Protein AF-A0A3D2RA93-F1 (afdb_monomer_lite)

Sequence (144 aa):
TPNLVTDIVRQNGISGNWVWWAFLLTGMLTVFVYARLWRRSEVLTDLAFYEMRYSGNAAAFLRGFRAIYLGVFFNVMIMAAVCLAAIKIGGILFNLEPWEAVFYASVVTVLYSSLGGLRGVIFTDFLQFIVAMVGSVWAAYYII

pLDDT: mean 88.58, std 5.8, range [50.72, 95.5]

Secondary structure (DSSP, 8-state):
-HHHHHHHHHHH-GGGGGGGGHHHHHHHHIIIIIHHHHHHH--SSHHHHHHHH--SHHHHHHHHHHHHIIIIIIHHHHHHHHHHHHHHHHHHHH---HHHHHHHHHHHHHHHHHHHHHHHHHHHHHHHHHHHHHHHHHHHHHH-

Foldseek 3Di:
DVVVQVVQCVPPNPVSVVVVVVCVVVVVCCVPPVVVVVVVVPDPDPLVVLVVVDDDDVSVVVSVVCCCCVVPVVVVVVVVVVLVVQQVVCCVPPVDDSVVSSVVVVVVVCVQCVVQPPNSVVVVVVVVVVVVVVVVVVCVVVVD

Radius of gyration: 19.57 Å; chains: 1; bounding box: 40×31×50 Å

Structure (mmCIF, N/CA/C/O backbone):
data_AF-A0A3D2RA93-F1
#
_entry.id   AF-A0A3D2RA93-F1
#
loop_
_atom_site.group_PDB
_atom_site.id
_atom_site.type_symbol
_atom_site.label_atom_id
_atom_site.label_alt_id
_atom_site.label_comp_id
_atom_site.label_asym_id
_atom_site.label_entity_id
_atom_site.label_seq_id
_atom_site.pdbx_PDB_ins_code
_atom_site.Cartn_x
_atom_site.Cartn_y
_atom_site.Cartn_z
_atom_site.occupancy
_atom_site.B_iso_or_equiv
_atom_site.auth_seq_id
_atom_site.auth_comp_id
_atom_site.auth_asym_id
_atom_site.auth_atom_id
_atom_site.pdbx_PDB_model_num
ATOM 1 N N . THR A 1 1 ? 7.486 -1.222 -1.352 1.00 61.72 1 THR A N 1
ATOM 2 C CA . THR A 1 1 ? 7.395 -0.642 -2.711 1.00 61.72 1 THR A CA 1
ATOM 3 C C . THR A 1 1 ? 8.667 -0.963 -3.475 1.00 61.72 1 THR A C 1
ATOM 5 O O . THR A 1 1 ? 9.709 -1.053 -2.829 1.00 61.72 1 THR A O 1
ATOM 8 N N . PRO A 1 2 ? 8.618 -1.132 -4.809 1.00 67.00 2 PRO A N 1
ATOM 9 C CA . PRO A 1 2 ? 9.804 -1.425 -5.618 1.00 67.00 2 PRO A CA 1
ATOM 10 C C . PRO A 1 2 ? 10.935 -0.429 -5.362 1.00 67.00 2 PRO A C 1
ATOM 12 O O . PRO A 1 2 ? 12.051 -0.852 -5.110 1.00 67.00 2 PRO A O 1
ATOM 15 N N . ASN A 1 3 ? 10.603 0.866 -5.264 1.00 77.69 3 ASN A N 1
ATOM 16 C CA . ASN A 1 3 ? 11.556 1.937 -4.965 1.00 77.69 3 ASN A CA 1
ATOM 17 C C . ASN A 1 3 ? 12.344 1.694 -3.662 1.00 77.69 3 ASN A C 1
ATOM 19 O O . ASN A 1 3 ? 13.553 1.872 -3.649 1.00 77.69 3 ASN A O 1
ATOM 23 N N . LEU A 1 4 ? 11.684 1.235 -2.589 1.00 81.62 4 LEU A N 1
ATOM 24 C CA . LEU A 1 4 ? 12.351 0.936 -1.317 1.00 81.62 4 LEU A CA 1
ATOM 25 C C . LEU A 1 4 ? 13.266 -0.290 -1.428 1.00 81.62 4 LEU A C 1
ATOM 27 O O . LEU A 1 4 ? 14.401 -0.249 -0.972 1.00 81.62 4 LEU A O 1
ATOM 31 N N . VAL A 1 5 ? 12.787 -1.374 -2.045 1.00 82.44 5 VAL A N 1
ATOM 32 C CA . VAL A 1 5 ? 13.575 -2.611 -2.187 1.00 82.44 5 VAL A CA 1
ATOM 33 C C . VAL A 1 5 ? 14.803 -2.362 -3.062 1.00 82.44 5 VAL A C 1
ATOM 35 O O . VAL A 1 5 ? 15.910 -2.744 -2.690 1.00 82.44 5 VAL A O 1
ATOM 38 N N . THR A 1 6 ? 14.633 -1.672 -4.192 1.00 83.75 6 THR A N 1
ATOM 39 C CA . THR A 1 6 ? 15.746 -1.327 -5.083 1.00 83.75 6 THR A CA 1
ATOM 40 C C . THR A 1 6 ? 16.747 -0.402 -4.409 1.00 83.75 6 THR A C 1
ATOM 42 O O . THR A 1 6 ? 17.943 -0.561 -4.625 1.00 83.75 6 THR A O 1
ATOM 45 N N . ASP A 1 7 ? 16.286 0.539 -3.583 1.00 85.50 7 ASP A N 1
ATOM 46 C CA . ASP A 1 7 ? 17.169 1.468 -2.877 1.00 85.50 7 ASP A CA 1
ATOM 47 C C . ASP A 1 7 ? 17.977 0.760 -1.777 1.00 85.50 7 ASP A C 1
ATOM 49 O O . ASP A 1 7 ? 19.194 0.926 -1.703 1.00 85.50 7 ASP A O 1
ATOM 53 N N . ILE A 1 8 ? 17.345 -0.138 -1.009 1.00 88.62 8 ILE A N 1
ATOM 54 C CA . ILE A 1 8 ? 18.030 -0.983 -0.017 1.00 88.62 8 ILE A CA 1
ATOM 55 C C . ILE A 1 8 ? 19.124 -1.821 -0.681 1.00 88.62 8 ILE A C 1
ATOM 57 O O . ILE A 1 8 ? 20.256 -1.835 -0.200 1.00 88.62 8 ILE A O 1
ATOM 61 N N . VAL A 1 9 ? 18.807 -2.498 -1.789 1.00 89.88 9 VAL A N 1
ATOM 62 C CA . VAL A 1 9 ? 19.782 -3.335 -2.502 1.00 89.88 9 VAL A CA 1
ATOM 63 C C . VAL A 1 9 ? 20.889 -2.487 -3.125 1.00 89.88 9 VAL A C 1
ATOM 65 O O . VAL A 1 9 ? 22.049 -2.890 -3.106 1.00 89.88 9 VAL A O 1
ATOM 68 N N . ARG A 1 10 ? 20.566 -1.297 -3.640 1.00 88.69 10 ARG A N 1
ATOM 69 C CA . ARG A 1 10 ? 21.546 -0.378 -4.232 1.00 88.69 10 ARG A CA 1
ATOM 70 C C . ARG A 1 10 ? 22.547 0.154 -3.207 1.00 88.69 10 ARG A C 1
ATOM 72 O O . ARG A 1 10 ? 23.716 0.297 -3.547 1.00 88.69 10 ARG A O 1
ATOM 79 N N . GLN A 1 11 ? 22.102 0.472 -1.993 1.00 92.38 11 GLN A N 1
ATOM 80 C CA . GLN A 1 11 ? 22.957 1.067 -0.960 1.00 92.38 11 GLN A CA 1
ATOM 81 C C . GLN A 1 11 ? 23.685 0.014 -0.116 1.00 92.38 11 GLN A C 1
ATOM 83 O O . GLN A 1 11 ? 24.866 0.170 0.175 1.00 92.38 11 GLN A O 1
ATOM 88 N N . ASN A 1 12 ? 22.988 -1.060 0.262 1.00 90.00 12 ASN A N 1
ATOM 89 C CA . ASN A 1 12 ? 23.464 -2.044 1.241 1.00 90.00 12 ASN A CA 1
ATOM 90 C C . ASN A 1 12 ? 23.728 -3.432 0.633 1.00 90.00 12 ASN A C 1
ATOM 92 O O . ASN A 1 12 ? 24.050 -4.370 1.360 1.00 90.00 12 ASN A O 1
ATOM 96 N N . GLY A 1 13 ? 23.573 -3.591 -0.683 1.00 90.31 13 GLY A N 1
ATOM 97 C CA . GLY A 1 13 ? 23.667 -4.885 -1.353 1.00 90.31 13 GLY A CA 1
ATOM 98 C C . GLY A 1 13 ? 22.490 -5.816 -1.036 1.00 90.31 13 GLY A C 1
ATOM 99 O O . GLY A 1 13 ? 21.525 -5.459 -0.358 1.00 90.31 13 GLY A O 1
ATOM 100 N N . ILE A 1 14 ? 22.573 -7.058 -1.520 1.00 87.50 14 ILE A N 1
ATOM 101 C CA . ILE A 1 14 ? 21.519 -8.075 -1.334 1.00 87.50 14 ILE A CA 1
ATOM 102 C C . ILE A 1 14 ? 21.307 -8.394 0.156 1.00 87.50 14 ILE A C 1
ATOM 104 O O . ILE A 1 14 ? 20.180 -8.666 0.575 1.00 87.50 14 ILE A O 1
ATOM 108 N N . SER A 1 15 ? 22.362 -8.302 0.973 1.00 90.19 15 SER A N 1
ATOM 109 C CA . SER A 1 15 ? 22.299 -8.506 2.425 1.00 90.19 15 SER A CA 1
ATOM 110 C C . SER A 1 15 ? 21.374 -7.509 3.130 1.00 90.19 15 SER A C 1
ATOM 112 O O . SER A 1 15 ? 20.771 -7.871 4.137 1.00 90.19 15 SER A O 1
ATOM 114 N N . GLY A 1 16 ? 21.167 -6.305 2.583 1.00 87.44 16 GLY A N 1
ATOM 115 C CA . GLY A 1 16 ? 20.226 -5.318 3.122 1.00 87.44 16 GLY A CA 1
ATOM 116 C C . GLY A 1 16 ? 18.778 -5.817 3.204 1.00 87.44 16 GLY A C 1
ATOM 117 O O . GLY A 1 16 ? 18.021 -5.381 4.071 1.00 87.44 16 GLY A O 1
ATOM 118 N N . ASN A 1 17 ? 18.388 -6.798 2.381 1.00 87.75 17 ASN A N 1
ATOM 119 C CA . ASN A 1 17 ? 17.056 -7.405 2.458 1.00 87.75 17 ASN A CA 1
ATOM 120 C C . ASN A 1 17 ? 16.822 -8.215 3.743 1.00 87.75 17 ASN A C 1
ATOM 122 O O . ASN A 1 17 ? 15.682 -8.574 4.030 1.00 87.75 17 ASN A O 1
ATOM 126 N N . TRP A 1 18 ? 17.846 -8.467 4.564 1.00 88.75 18 TRP A N 1
ATOM 127 C CA . TRP A 1 18 ? 17.646 -9.115 5.860 1.00 88.75 18 TRP A CA 1
ATOM 128 C C . TRP A 1 18 ? 16.744 -8.321 6.815 1.00 88.75 18 TRP A C 1
ATOM 130 O O . TRP A 1 18 ? 16.148 -8.912 7.713 1.00 88.75 18 TRP A O 1
ATOM 140 N N . VAL A 1 19 ? 16.562 -7.015 6.586 1.00 88.12 19 VAL A N 1
ATOM 141 C CA . VAL A 1 19 ? 15.632 -6.168 7.353 1.00 88.12 19 VAL A CA 1
ATOM 142 C C . VAL A 1 19 ? 14.195 -6.709 7.320 1.00 88.12 19 VAL A C 1
ATOM 144 O O . VAL A 1 19 ? 13.472 -6.570 8.305 1.00 88.12 19 VAL A O 1
ATOM 147 N N . TRP A 1 20 ? 13.779 -7.394 6.246 1.00 85.81 20 TRP A N 1
ATOM 148 C CA . TRP A 1 20 ? 12.425 -7.951 6.139 1.00 85.81 20 TRP A CA 1
ATOM 149 C C . TRP A 1 20 ? 12.121 -9.011 7.203 1.00 85.81 20 TRP A C 1
ATOM 151 O O . TRP A 1 20 ? 10.975 -9.123 7.642 1.00 85.81 20 TRP A O 1
ATOM 161 N N . TRP A 1 21 ? 13.138 -9.734 7.685 1.00 88.25 21 TRP A N 1
ATOM 162 C CA . TRP A 1 21 ? 12.968 -10.742 8.734 1.00 88.25 21 TRP A CA 1
ATOM 163 C C . TRP A 1 21 ? 12.504 -10.143 10.065 1.00 88.25 21 TRP A C 1
ATOM 165 O O . TRP A 1 21 ? 11.806 -10.821 10.818 1.00 88.25 21 TRP A O 1
ATOM 175 N N . ALA A 1 22 ? 12.794 -8.862 10.331 1.00 87.69 22 ALA A N 1
ATOM 176 C CA . ALA A 1 22 ? 12.301 -8.174 11.525 1.00 87.69 22 ALA A CA 1
ATOM 177 C C . ALA A 1 22 ? 10.762 -8.107 11.571 1.00 87.69 22 ALA A C 1
ATOM 179 O O . ALA A 1 22 ? 10.169 -8.112 12.649 1.00 87.69 22 ALA A O 1
ATOM 180 N N . PHE A 1 23 ? 10.104 -8.104 10.407 1.00 87.00 23 PHE A N 1
ATOM 181 C CA . PHE A 1 23 ? 8.645 -8.073 10.302 1.00 87.00 23 PHE A CA 1
ATOM 182 C C . PHE A 1 23 ? 7.994 -9.462 10.335 1.00 87.00 23 PHE A C 1
ATOM 184 O O . PHE A 1 23 ? 6.769 -9.564 10.389 1.00 87.00 23 PHE A O 1
ATOM 191 N N . LEU A 1 24 ? 8.779 -10.545 10.326 1.00 90.19 24 LEU A N 1
ATOM 192 C CA . LEU A 1 24 ? 8.230 -11.900 10.338 1.00 90.19 24 LEU A CA 1
ATOM 193 C C . LEU A 1 24 ? 7.499 -12.175 11.654 1.00 90.19 24 LEU A C 1
ATOM 195 O O . LEU A 1 24 ? 6.351 -12.616 11.644 1.00 90.19 24 LEU A O 1
ATOM 199 N N . LEU A 1 25 ? 8.134 -11.873 12.790 1.00 89.88 25 LEU A N 1
ATOM 200 C CA . LEU A 1 25 ? 7.545 -12.118 14.108 1.00 89.88 25 LEU A CA 1
ATOM 201 C C . LEU A 1 25 ? 6.274 -11.291 14.323 1.00 89.88 25 LEU A C 1
ATOM 203 O O . LEU A 1 25 ? 5.273 -11.818 14.812 1.00 89.88 25 LEU A O 1
ATOM 207 N N . THR A 1 26 ? 6.292 -10.017 13.924 1.00 91.06 26 THR A N 1
ATOM 208 C CA . THR A 1 26 ? 5.111 -9.152 14.022 1.00 91.06 26 THR A CA 1
ATOM 209 C C . THR A 1 26 ? 3.986 -9.665 13.126 1.00 91.06 26 THR A C 1
ATOM 211 O O . THR A 1 26 ? 2.863 -9.803 13.603 1.00 91.06 26 THR A O 1
ATOM 214 N N . GLY A 1 27 ? 4.287 -10.066 11.887 1.00 90.44 27 GLY A N 1
ATOM 215 C CA . GLY A 1 27 ? 3.321 -10.683 10.975 1.00 90.44 27 GLY A CA 1
ATOM 216 C C . GLY A 1 27 ? 2.710 -11.977 11.523 1.00 90.44 27 GLY A C 1
ATOM 217 O O . GLY A 1 27 ? 1.488 -12.134 11.506 1.00 90.44 27 GLY A O 1
ATOM 218 N N . MET A 1 28 ? 3.526 -12.878 12.081 1.00 93.69 28 MET A N 1
ATOM 219 C CA . MET A 1 28 ? 3.042 -14.120 12.700 1.00 93.69 28 MET A CA 1
ATOM 220 C C . MET A 1 28 ? 2.095 -13.842 13.870 1.00 93.69 28 MET A C 1
ATOM 222 O O . MET A 1 28 ? 1.014 -14.428 13.937 1.00 93.69 28 MET A O 1
ATOM 226 N N . LEU A 1 29 ? 2.459 -12.928 14.774 1.00 94.75 29 LEU A N 1
ATOM 227 C CA . LEU A 1 29 ? 1.586 -12.542 15.886 1.00 94.75 29 LEU A CA 1
ATOM 228 C C . LEU A 1 29 ? 0.270 -11.943 15.385 1.00 94.75 29 LEU A C 1
ATOM 230 O O . LEU A 1 29 ? -0.797 -12.266 15.914 1.00 94.75 29 LEU A O 1
ATOM 234 N N . THR A 1 30 ? 0.319 -11.108 14.345 1.00 93.50 30 THR A N 1
ATOM 235 C CA . THR A 1 30 ? -0.883 -10.531 13.742 1.00 93.50 30 THR A CA 1
ATOM 236 C C . THR A 1 30 ? -1.820 -11.612 13.213 1.00 93.50 30 THR A C 1
ATOM 238 O O . THR A 1 30 ? -3.010 -11.573 13.517 1.00 93.50 30 THR A O 1
ATOM 241 N N . VAL A 1 31 ? -1.306 -12.606 12.487 1.00 93.38 31 VAL A N 1
ATOM 242 C CA . VAL A 1 31 ? -2.127 -13.659 11.867 1.00 93.38 31 VAL A CA 1
ATOM 243 C C . VAL A 1 31 ? -2.659 -14.661 12.893 1.00 93.38 31 VAL A C 1
ATOM 245 O O . VAL A 1 31 ? -3.852 -14.958 12.896 1.00 93.38 31 VAL A O 1
ATOM 248 N N . PHE A 1 32 ? -1.808 -15.183 13.778 1.00 94.12 32 PHE A N 1
ATOM 249 C CA . PHE A 1 32 ? -2.196 -16.282 14.670 1.00 94.12 32 PHE A CA 1
ATOM 250 C C . PHE A 1 32 ? -2.908 -15.821 15.945 1.00 94.12 32 PHE A C 1
ATOM 252 O O . PHE A 1 32 ? -3.741 -16.556 16.477 1.00 94.12 32 PHE A O 1
ATOM 259 N N . VAL A 1 33 ? -2.616 -14.610 16.432 1.00 93.69 33 VAL A N 1
ATOM 260 C CA . VAL A 1 33 ? -3.183 -14.090 17.685 1.00 93.69 33 VAL A CA 1
ATOM 261 C C . VAL A 1 33 ? -4.170 -12.963 17.403 1.00 93.69 33 VAL A C 1
ATOM 263 O O . VAL A 1 33 ? -5.363 -13.089 17.703 1.00 93.69 33 VAL A O 1
ATOM 266 N N . TYR A 1 34 ? -3.706 -11.863 16.806 1.00 91.94 34 TYR A N 1
ATOM 267 C CA . TYR A 1 34 ? -4.517 -10.647 16.721 1.00 91.94 34 TYR A CA 1
ATOM 268 C C . TYR A 1 34 ? -5.669 -10.743 15.722 1.00 91.94 34 TYR A C 1
ATOM 2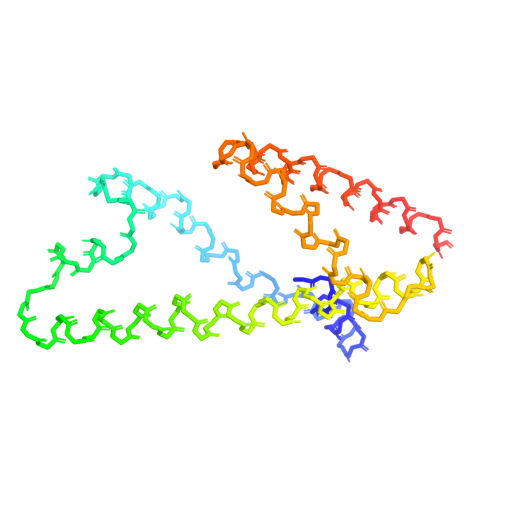70 O O . TYR A 1 34 ? -6.717 -10.164 15.988 1.00 91.94 34 TYR A O 1
ATOM 278 N N . ALA A 1 35 ? -5.559 -11.517 14.640 1.00 92.56 35 ALA A N 1
ATOM 279 C CA . ALA A 1 35 ? -6.651 -11.686 13.679 1.00 92.56 35 ALA A CA 1
ATOM 280 C C . ALA A 1 35 ? -7.903 -12.287 14.339 1.00 92.56 35 ALA A C 1
ATOM 282 O O . ALA A 1 35 ? -9.028 -11.871 14.057 1.00 92.56 35 ALA A O 1
ATOM 283 N N . ARG A 1 36 ? -7.720 -13.229 15.277 1.00 92.00 36 ARG A N 1
ATOM 284 C CA . ARG A 1 36 ? -8.830 -13.819 16.040 1.00 92.00 36 ARG A CA 1
ATOM 285 C C . ARG A 1 36 ? -9.467 -12.804 16.986 1.00 92.00 36 ARG A C 1
ATOM 287 O O . ARG A 1 36 ? -10.690 -12.771 17.096 1.00 92.00 36 ARG A O 1
ATOM 294 N N . LEU A 1 37 ? -8.648 -11.988 17.651 1.00 91.56 37 LEU A N 1
ATOM 295 C CA . LEU A 1 37 ? -9.112 -10.933 18.555 1.00 91.56 37 LEU A CA 1
ATOM 296 C C . LEU A 1 37 ? -9.863 -9.835 17.793 1.00 91.56 37 LEU A C 1
ATOM 298 O O . LEU A 1 37 ? -10.943 -9.436 18.214 1.00 91.56 37 LEU A O 1
ATOM 302 N N . TRP A 1 38 ? -9.338 -9.422 16.640 1.00 91.44 38 TRP A N 1
ATOM 303 C CA . TRP A 1 38 ? -9.963 -8.442 15.757 1.00 91.44 38 TRP A CA 1
ATOM 304 C C . TRP A 1 38 ? -11.318 -8.925 15.242 1.00 91.44 38 TRP A C 1
ATOM 306 O O . TRP A 1 38 ? -12.318 -8.214 15.321 1.00 91.44 38 TRP A O 1
ATOM 316 N N . ARG A 1 39 ? -11.395 -10.187 14.803 1.00 90.88 39 ARG A N 1
ATOM 317 C CA . ARG A 1 39 ? -12.663 -10.784 14.371 1.00 90.88 39 ARG A CA 1
ATOM 318 C C . ARG A 1 39 ? -13.700 -10.829 15.494 1.00 90.88 39 ARG A C 1
ATOM 320 O O . ARG A 1 39 ? -14.879 -10.663 15.221 1.00 90.88 39 ARG A O 1
ATOM 327 N N . ARG A 1 40 ? -13.273 -11.026 16.747 1.00 91.75 40 ARG A N 1
ATOM 328 C CA . ARG A 1 40 ? -14.168 -11.026 17.917 1.00 91.75 40 ARG A CA 1
ATOM 329 C C . ARG A 1 40 ? -14.724 -9.638 18.240 1.00 91.75 40 ARG A C 1
ATOM 331 O O . ARG A 1 40 ? -15.786 -9.557 18.841 1.00 91.75 40 ARG A O 1
ATOM 338 N N . SER A 1 41 ? -14.009 -8.569 17.891 1.00 87.62 41 SER A N 1
ATOM 339 C CA . SER A 1 41 ? -14.470 -7.204 18.163 1.00 87.62 41 SER A CA 1
ATOM 340 C C . SER A 1 41 ? -15.547 -6.695 17.205 1.00 87.62 41 SER A C 1
ATOM 342 O O . SER A 1 41 ? -16.123 -5.658 17.500 1.00 87.62 41 SER A O 1
ATOM 344 N N . GLU A 1 42 ? -15.795 -7.374 16.077 1.00 88.69 42 GLU A N 1
ATOM 345 C CA . GLU A 1 42 ? -16.794 -6.995 15.052 1.00 88.69 42 GLU A CA 1
ATOM 346 C C . GLU A 1 42 ? -16.699 -5.539 14.546 1.00 88.69 42 GLU A C 1
ATOM 348 O O . GLU A 1 42 ? -17.594 -5.035 13.870 1.00 88.69 42 GLU A O 1
ATOM 353 N N . VAL A 1 43 ? -15.580 -4.860 14.819 1.00 88.25 43 VAL A N 1
ATOM 354 C CA . VAL A 1 43 ? -15.323 -3.507 14.336 1.00 88.25 43 VAL A CA 1
ATOM 355 C C . VAL A 1 43 ? -14.854 -3.516 12.891 1.00 88.25 43 VAL A C 1
ATOM 357 O O . VAL A 1 43 ? -14.033 -4.335 12.474 1.00 88.25 43 VAL A O 1
ATOM 360 N N . LEU A 1 44 ? -15.348 -2.538 12.138 1.00 83.38 44 LEU A N 1
ATOM 361 C CA . LEU A 1 44 ? -14.946 -2.313 10.753 1.00 83.38 44 LEU A CA 1
ATOM 362 C C . LEU A 1 44 ? -13.697 -1.429 10.647 1.00 83.38 44 LEU A C 1
ATOM 364 O O . LEU A 1 44 ? -12.931 -1.568 9.699 1.00 83.38 44 LEU A O 1
ATOM 368 N N . THR A 1 45 ? -13.481 -0.532 11.613 1.00 85.81 45 THR A N 1
ATOM 369 C CA . THR A 1 45 ? -12.377 0.437 11.602 1.00 85.81 45 THR A CA 1
ATOM 370 C C . THR A 1 45 ? -11.577 0.389 12.900 1.00 85.81 45 THR A C 1
ATOM 372 O O . THR A 1 45 ? -12.091 0.052 13.969 1.00 85.81 45 THR A O 1
ATOM 375 N N . ASP A 1 46 ? -10.302 0.764 12.822 1.00 83.75 46 ASP A N 1
ATOM 376 C CA . ASP A 1 46 ? -9.438 0.947 13.993 1.00 83.75 46 ASP A CA 1
ATOM 377 C C . ASP A 1 46 ? -9.977 2.015 14.941 1.00 83.75 46 ASP A C 1
ATOM 379 O O . ASP A 1 46 ? -9.958 1.829 16.156 1.00 83.75 46 ASP A O 1
ATOM 383 N N . LEU A 1 47 ? -10.551 3.086 14.401 1.00 81.38 47 LEU A N 1
ATOM 384 C CA . LEU A 1 47 ? -11.229 4.125 15.168 1.00 81.38 47 LEU A CA 1
ATOM 385 C C . LEU A 1 47 ? -12.397 3.592 16.006 1.00 81.38 47 LEU A C 1
ATOM 387 O O . LEU A 1 47 ? -12.490 3.951 17.182 1.00 81.38 47 LEU A O 1
ATOM 391 N N . ALA A 1 48 ? -13.222 2.693 15.462 1.00 81.94 48 ALA A N 1
ATOM 392 C CA . ALA A 1 48 ? -14.311 2.070 16.215 1.00 81.94 48 ALA A CA 1
ATOM 393 C C . ALA A 1 48 ? -13.782 1.212 17.378 1.00 81.94 48 ALA A C 1
ATOM 395 O O . ALA A 1 48 ? -14.346 1.210 18.473 1.00 81.94 48 ALA A O 1
ATOM 396 N N . PHE A 1 49 ? -12.638 0.545 17.196 1.00 84.94 49 PHE A N 1
ATOM 397 C CA . PHE A 1 49 ? -11.977 -0.159 18.296 1.00 84.94 49 PHE A CA 1
ATOM 398 C C . PHE A 1 49 ? -11.523 0.802 19.406 1.00 84.94 49 PHE A C 1
ATOM 400 O O . PHE A 1 49 ? -11.698 0.513 20.592 1.00 84.94 49 PHE A O 1
ATOM 407 N N . TYR A 1 50 ? -10.986 1.973 19.045 1.00 82.06 50 TYR A N 1
ATOM 408 C CA . TYR A 1 50 ? -10.616 3.001 20.023 1.00 82.06 50 TYR A CA 1
ATOM 409 C C . TYR A 1 50 ? -11.823 3.575 20.773 1.00 82.06 50 TYR A C 1
ATOM 411 O O . TYR A 1 50 ? -11.679 3.934 21.941 1.00 82.06 50 TYR A O 1
ATOM 419 N N . GLU A 1 51 ? -12.996 3.655 20.144 1.00 79.50 51 GLU A N 1
ATOM 420 C CA . GLU A 1 51 ? -14.246 4.050 20.805 1.00 79.50 51 GLU A CA 1
ATOM 421 C C . GLU A 1 51 ? -14.696 3.053 21.861 1.00 79.50 51 GLU A C 1
ATOM 423 O O . GLU A 1 51 ? -15.032 3.460 22.971 1.00 79.50 51 GLU A O 1
ATOM 428 N N . MET A 1 52 ? -14.617 1.758 21.563 1.00 82.94 52 MET A N 1
ATOM 429 C CA . MET A 1 52 ? -14.940 0.727 22.548 1.00 82.94 52 MET A CA 1
ATOM 430 C C . MET A 1 52 ? -13.920 0.668 23.688 1.00 82.94 52 MET A C 1
ATOM 432 O O . MET A 1 52 ? -14.276 0.381 24.830 1.00 82.94 52 MET A O 1
ATOM 436 N N . ARG A 1 53 ? -12.633 0.902 23.396 1.00 84.88 53 ARG A N 1
ATOM 437 C CA . ARG A 1 53 ? -11.557 0.711 24.377 1.00 84.88 53 ARG A CA 1
ATOM 438 C C . ARG A 1 53 ? -11.338 1.904 25.305 1.00 84.88 53 ARG A C 1
ATOM 440 O O . ARG A 1 53 ? -10.923 1.684 26.449 1.00 84.88 53 ARG A O 1
ATOM 447 N N . TYR A 1 54 ? -11.557 3.128 24.819 1.00 85.06 54 TYR A N 1
ATOM 448 C CA . TYR A 1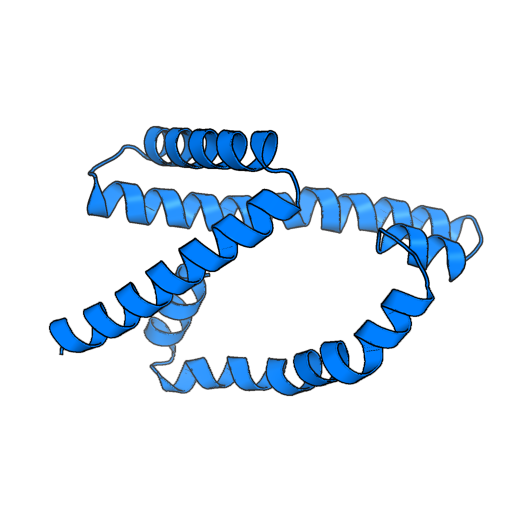 54 ? -11.243 4.367 25.530 1.00 85.06 54 TYR A CA 1
ATOM 449 C C . TYR A 1 54 ? -12.416 5.356 25.507 1.00 85.06 54 TYR A C 1
ATOM 451 O O . TYR A 1 54 ? -12.884 5.781 24.449 1.00 85.06 54 TYR A O 1
ATOM 459 N N . SER A 1 55 ? -12.837 5.786 26.697 1.00 82.06 55 SER A N 1
ATOM 460 C CA . SER A 1 55 ? -13.914 6.756 26.913 1.00 82.06 55 SER A CA 1
ATOM 461 C C . SER A 1 55 ? -13.384 8.125 27.359 1.00 82.06 55 SER A C 1
ATOM 463 O O . SER A 1 55 ? -12.344 8.219 28.010 1.00 82.06 55 SER A O 1
ATOM 465 N N . GLY A 1 56 ? -14.139 9.187 27.063 1.00 86.88 56 GLY A N 1
ATOM 466 C CA . GLY A 1 56 ? -13.888 10.549 27.552 1.00 86.88 56 GLY A CA 1
ATOM 467 C C . GLY A 1 56 ? -13.332 11.527 26.511 1.00 86.88 56 GLY A C 1
ATOM 468 O O . GLY A 1 56 ? -12.944 11.152 25.403 1.00 86.88 56 GLY A O 1
ATOM 469 N N . ASN A 1 57 ? -13.284 12.807 26.892 1.00 82.50 57 ASN A N 1
ATOM 470 C CA . ASN A 1 57 ? -12.953 13.922 25.992 1.00 82.50 57 ASN A CA 1
ATOM 471 C C . ASN A 1 57 ? -11.512 13.858 25.459 1.00 82.50 57 ASN A C 1
ATOM 473 O O . ASN A 1 57 ? -11.274 14.120 24.282 1.00 82.50 57 ASN A O 1
ATOM 477 N N . ALA A 1 58 ? -10.552 13.445 26.294 1.00 84.81 58 ALA A N 1
ATOM 478 C CA . ALA A 1 58 ? -9.159 13.275 25.876 1.00 84.81 58 ALA A CA 1
ATOM 479 C C . ALA A 1 58 ? -8.989 12.130 24.858 1.00 84.81 58 ALA A C 1
ATOM 481 O O . ALA A 1 58 ? -8.233 12.258 23.895 1.00 84.81 58 ALA A O 1
ATOM 482 N N . ALA A 1 59 ? -9.737 11.031 25.025 1.00 83.06 59 ALA A N 1
ATOM 483 C CA . ALA A 1 59 ? -9.743 9.923 24.073 1.00 83.06 59 ALA A CA 1
ATOM 484 C C . ALA A 1 59 ? -10.366 10.339 22.730 1.00 83.06 59 ALA A C 1
ATOM 486 O O . ALA A 1 59 ? -9.828 10.002 21.677 1.00 83.06 59 ALA A O 1
ATOM 487 N N . ALA A 1 60 ? -11.451 11.122 22.754 1.00 83.69 60 ALA A N 1
ATOM 488 C CA . ALA A 1 60 ? -12.074 11.662 21.546 1.00 83.69 60 ALA A CA 1
ATOM 489 C C . ALA A 1 60 ? -11.124 12.585 20.759 1.00 83.69 60 ALA A C 1
ATOM 491 O O . ALA A 1 60 ? -11.010 12.444 19.541 1.00 83.69 60 ALA A O 1
ATOM 492 N N . PHE A 1 61 ? -10.379 13.459 21.447 1.00 87.31 61 PHE A N 1
ATOM 493 C CA . PHE A 1 61 ? -9.354 14.296 20.815 1.00 87.31 61 PHE A CA 1
ATOM 494 C C . PHE A 1 61 ? -8.245 13.460 20.162 1.00 87.31 61 PHE A C 1
ATOM 496 O O . PHE A 1 61 ? -7.927 13.668 18.991 1.00 87.31 61 PHE A O 1
ATOM 503 N N . LEU A 1 62 ? -7.694 12.472 20.879 1.00 85.25 62 LEU A N 1
ATOM 504 C CA . LEU A 1 62 ? -6.639 11.602 20.351 1.00 85.25 62 LEU A CA 1
ATOM 505 C C . LEU A 1 62 ? -7.102 10.823 19.111 1.00 85.25 62 LEU A C 1
ATOM 507 O O . LEU A 1 62 ? -6.338 10.676 18.158 1.00 85.25 62 LEU A O 1
ATOM 511 N N . ARG A 1 63 ? -8.358 10.355 19.096 1.00 84.62 63 ARG A N 1
ATOM 512 C CA . ARG A 1 63 ? -8.966 9.707 17.924 1.00 84.62 63 ARG A CA 1
ATOM 513 C C . ARG A 1 63 ? -9.062 10.659 16.739 1.00 84.62 63 ARG A C 1
ATOM 515 O O . ARG A 1 63 ? -8.636 10.287 15.651 1.00 84.62 63 ARG A O 1
ATOM 522 N N . GLY A 1 64 ? -9.567 11.875 16.950 1.00 86.06 64 GLY A N 1
ATOM 523 C CA . GLY A 1 64 ? -9.667 12.890 15.897 1.00 86.06 64 GLY A CA 1
ATOM 524 C C . GLY A 1 64 ? -8.301 13.243 15.308 1.00 86.06 64 GLY A C 1
ATOM 525 O O . GLY A 1 64 ? -8.120 13.210 14.092 1.00 86.06 64 GLY A O 1
ATOM 526 N N . PHE A 1 65 ? -7.306 13.474 16.169 1.00 89.25 65 PHE A N 1
ATOM 527 C CA . PHE A 1 65 ? -5.928 13.707 15.743 1.00 89.25 65 PHE A CA 1
ATOM 528 C C . PHE A 1 65 ? -5.383 12.537 14.917 1.00 89.25 65 PHE A C 1
ATOM 530 O O . PHE A 1 65 ? -4.862 12.734 13.820 1.00 89.25 65 PHE A O 1
ATOM 537 N N . ARG A 1 66 ? -5.546 11.305 15.411 1.00 86.38 66 ARG A N 1
ATOM 538 C CA . ARG A 1 66 ? -5.074 10.098 14.731 1.00 86.38 66 ARG A CA 1
ATOM 539 C C . ARG A 1 66 ? -5.767 9.883 13.385 1.00 86.38 66 ARG A C 1
ATOM 541 O O . ARG A 1 66 ? -5.087 9.523 12.431 1.00 86.38 66 ARG A O 1
ATOM 548 N N . ALA A 1 67 ? -7.073 10.129 13.294 1.00 87.44 67 ALA A N 1
ATOM 549 C CA . ALA A 1 67 ? -7.834 10.020 12.051 1.00 87.44 67 ALA A CA 1
ATOM 550 C C . ALA A 1 67 ? -7.296 10.967 10.974 1.00 87.44 67 ALA A C 1
ATOM 552 O O . ALA A 1 67 ? -7.147 10.565 9.827 1.00 87.44 67 ALA A O 1
ATOM 553 N N . ILE A 1 68 ? -6.942 12.200 11.338 1.00 90.44 68 ILE A N 1
ATOM 554 C CA . ILE A 1 68 ? -6.359 13.160 10.394 1.00 90.44 68 ILE A CA 1
ATOM 555 C C . ILE A 1 68 ? -4.917 12.769 10.055 1.00 90.44 68 ILE A C 1
ATOM 557 O O . ILE A 1 68 ? -4.534 12.736 8.886 1.00 90.44 68 ILE A O 1
ATOM 561 N N . TYR A 1 69 ? -4.115 12.434 11.065 1.00 88.69 69 TYR A N 1
ATOM 562 C CA . TYR A 1 69 ? -2.707 12.100 10.880 1.00 88.69 69 TYR A CA 1
ATOM 563 C C . TYR A 1 69 ? -2.511 10.839 10.024 1.00 88.69 69 TYR A C 1
ATOM 565 O O . TYR A 1 69 ? -1.801 10.876 9.021 1.00 88.69 69 TYR A O 1
ATOM 573 N N . LEU A 1 70 ? -3.160 9.726 10.374 1.00 86.88 70 LEU A N 1
ATOM 574 C CA . LEU A 1 70 ? -3.068 8.481 9.605 1.00 86.88 70 LEU A CA 1
ATOM 575 C C . LEU A 1 70 ? -3.961 8.499 8.363 1.00 86.88 70 LEU A C 1
ATOM 577 O O . LEU A 1 70 ? -3.545 8.027 7.310 1.00 86.88 70 LEU A O 1
ATOM 581 N N . GLY A 1 71 ? -5.172 9.045 8.466 1.00 85.75 71 GLY A N 1
ATOM 582 C CA . GLY A 1 71 ? -6.144 9.011 7.375 1.00 85.75 71 GLY A CA 1
ATOM 583 C C . GLY A 1 71 ? -5.847 9.999 6.251 1.00 85.75 71 GLY A C 1
ATOM 584 O O . GLY A 1 71 ? -6.107 9.676 5.096 1.00 85.75 71 GLY A O 1
ATOM 585 N N . VAL A 1 72 ? -5.276 11.169 6.547 1.00 90.31 72 VAL A N 1
ATOM 586 C CA . VAL A 1 72 ? -4.957 12.181 5.527 1.00 90.31 72 VAL A CA 1
ATOM 587 C C . VAL A 1 72 ? -3.456 12.257 5.305 1.00 90.31 72 VAL A C 1
ATOM 589 O O . VAL A 1 72 ? -2.980 11.900 4.232 1.00 90.31 72 VAL A O 1
ATOM 592 N N . PHE A 1 73 ? -2.694 12.689 6.310 1.00 92.69 73 PHE A N 1
ATOM 593 C CA . PHE A 1 73 ? -1.280 13.020 6.117 1.00 92.69 73 PHE A CA 1
ATOM 594 C C . PHE A 1 73 ? -0.454 11.804 5.675 1.00 92.69 73 PHE A C 1
ATOM 596 O O . PHE A 1 73 ? 0.241 11.854 4.661 1.00 92.69 73 PHE A O 1
ATOM 603 N N . PHE A 1 74 ? -0.578 10.683 6.386 1.00 90.56 74 PHE A N 1
ATOM 604 C CA . PHE A 1 74 ? 0.152 9.462 6.054 1.00 90.56 74 PHE A CA 1
ATOM 605 C C . PHE A 1 74 ? -0.267 8.878 4.696 1.00 90.56 74 PHE A C 1
ATOM 607 O O . PHE A 1 74 ? 0.596 8.509 3.899 1.00 90.56 74 PHE A O 1
ATOM 614 N N . ASN A 1 75 ? -1.568 8.872 4.386 1.00 91.00 75 ASN A N 1
ATOM 615 C CA . ASN A 1 75 ? -2.061 8.434 3.078 1.00 91.00 75 ASN A CA 1
ATOM 616 C C . ASN A 1 75 ? -1.530 9.307 1.933 1.00 91.00 75 ASN A C 1
ATOM 618 O O . ASN A 1 75 ? -1.100 8.766 0.919 1.00 91.00 75 ASN A O 1
ATOM 622 N N . VAL A 1 76 ? -1.473 10.634 2.095 1.00 93.38 76 VAL A N 1
ATOM 623 C CA . VAL A 1 76 ? -0.892 11.538 1.085 1.00 93.38 76 VAL A CA 1
ATOM 624 C C . VAL A 1 76 ? 0.586 11.221 0.846 1.00 93.38 76 VAL A C 1
ATOM 626 O O . VAL A 1 76 ? 1.017 11.162 -0.305 1.00 93.38 76 VAL A O 1
ATOM 629 N N . MET A 1 77 ? 1.362 10.952 1.901 1.00 91.81 77 MET A N 1
ATOM 630 C CA . MET A 1 77 ? 2.770 10.563 1.753 1.00 91.81 77 MET A CA 1
ATOM 631 C C . MET A 1 77 ? 2.938 9.230 1.011 1.00 91.81 77 MET A C 1
ATOM 633 O O . MET A 1 77 ? 3.798 9.119 0.134 1.00 91.81 77 MET A O 1
ATOM 637 N N . ILE A 1 78 ? 2.110 8.225 1.320 1.00 90.69 78 ILE A N 1
ATOM 638 C CA . ILE A 1 78 ? 2.122 6.946 0.595 1.00 90.69 78 ILE A CA 1
ATOM 639 C C . ILE A 1 78 ? 1.770 7.172 -0.875 1.00 90.69 78 ILE A C 1
ATOM 641 O O . ILE A 1 78 ? 2.482 6.685 -1.754 1.00 90.69 78 ILE A O 1
ATOM 645 N N . MET A 1 79 ? 0.716 7.942 -1.148 1.00 91.38 79 MET A N 1
ATOM 646 C CA . MET A 1 79 ? 0.296 8.252 -2.512 1.00 91.38 79 MET A CA 1
ATOM 647 C C . MET A 1 79 ? 1.396 8.969 -3.291 1.00 91.38 79 MET A C 1
ATOM 649 O O . MET A 1 79 ? 1.645 8.610 -4.437 1.00 91.38 79 MET A O 1
ATOM 653 N N . ALA A 1 80 ? 2.127 9.901 -2.674 1.00 91.81 80 ALA A N 1
ATOM 654 C CA . ALA A 1 80 ? 3.274 10.545 -3.310 1.00 91.81 80 ALA A CA 1
ATOM 655 C C . ALA A 1 80 ? 4.357 9.529 -3.717 1.00 91.81 80 ALA A C 1
ATOM 657 O O . ALA A 1 80 ? 4.861 9.576 -4.840 1.00 91.81 80 ALA A O 1
ATOM 658 N N . ALA A 1 81 ? 4.682 8.567 -2.847 1.00 89.69 81 ALA A N 1
ATOM 659 C CA . ALA A 1 81 ? 5.658 7.520 -3.152 1.00 89.69 81 ALA A CA 1
ATOM 660 C C . ALA A 1 81 ? 5.186 6.569 -4.269 1.00 89.69 81 ALA A C 1
ATOM 662 O O . ALA A 1 81 ? 5.994 6.148 -5.102 1.00 89.69 81 ALA A O 1
ATOM 663 N N . VAL A 1 82 ? 3.892 6.238 -4.309 1.00 90.00 82 VAL A N 1
ATOM 664 C CA . VAL A 1 82 ? 3.290 5.399 -5.359 1.00 90.00 82 VAL A CA 1
ATOM 665 C C . VAL A 1 82 ? 3.255 6.140 -6.697 1.00 90.00 82 VAL A C 1
ATOM 667 O O . VAL A 1 82 ? 3.704 5.592 -7.703 1.00 90.00 82 VAL A O 1
ATOM 670 N N . CYS A 1 83 ? 2.819 7.402 -6.714 1.00 92.25 83 CYS A N 1
ATOM 671 C CA . CYS A 1 83 ? 2.824 8.240 -7.914 1.00 92.25 83 CYS A CA 1
ATOM 672 C C . CYS A 1 83 ? 4.242 8.432 -8.462 1.00 92.25 83 CYS A C 1
ATOM 674 O O . CYS A 1 83 ? 4.447 8.339 -9.669 1.00 92.25 83 CYS A O 1
ATOM 676 N N . LEU A 1 84 ? 5.244 8.615 -7.596 1.00 92.06 84 LEU A N 1
ATOM 677 C CA . LEU A 1 84 ? 6.642 8.693 -8.023 1.00 92.06 84 LEU A CA 1
ATOM 678 C C . LEU A 1 84 ? 7.108 7.400 -8.707 1.00 92.06 84 LEU A C 1
ATOM 680 O O . LEU A 1 84 ? 7.823 7.456 -9.707 1.00 92.06 84 LEU A O 1
ATOM 684 N N . ALA A 1 85 ? 6.708 6.235 -8.191 1.00 89.06 85 ALA A N 1
ATOM 685 C CA . ALA A 1 85 ? 7.008 4.960 -8.836 1.00 89.06 85 ALA A CA 1
ATOM 686 C C . ALA A 1 85 ? 6.330 4.852 -10.214 1.00 89.06 85 ALA A C 1
ATOM 688 O O . ALA A 1 85 ? 6.985 4.445 -11.173 1.00 89.06 85 ALA A O 1
ATOM 689 N N . ALA A 1 86 ? 5.066 5.275 -10.331 1.00 90.25 86 ALA A N 1
ATOM 690 C CA . ALA A 1 86 ? 4.338 5.301 -11.599 1.00 90.25 86 ALA A CA 1
ATOM 691 C C . ALA A 1 86 ? 5.002 6.224 -12.634 1.00 90.25 86 ALA A C 1
ATOM 693 O O . ALA A 1 86 ? 5.195 5.807 -13.772 1.00 90.25 86 ALA A O 1
ATOM 694 N N . ILE A 1 87 ? 5.433 7.427 -12.234 1.00 93.69 87 ILE A N 1
ATOM 695 C CA . ILE A 1 87 ? 6.159 8.369 -13.104 1.00 93.69 87 ILE A CA 1
ATOM 696 C C . ILE A 1 87 ? 7.466 7.751 -13.605 1.00 93.69 87 ILE A C 1
ATOM 698 O O . ILE A 1 87 ? 7.742 7.787 -14.801 1.00 93.69 87 ILE A O 1
ATOM 702 N N . LYS A 1 88 ? 8.267 7.151 -12.714 1.00 90.06 88 LYS A N 1
ATOM 703 C CA . LYS A 1 88 ? 9.546 6.532 -13.101 1.00 90.06 88 LYS A CA 1
ATOM 704 C C . LYS A 1 88 ? 9.349 5.382 -14.089 1.00 90.06 88 LYS A C 1
ATOM 706 O O . LYS A 1 88 ? 10.059 5.310 -15.084 1.00 90.06 88 LYS A O 1
ATOM 711 N N . ILE A 1 89 ? 8.398 4.489 -13.818 1.00 89.62 89 ILE A N 1
ATOM 712 C CA . ILE A 1 89 ? 8.138 3.332 -14.685 1.00 89.62 89 ILE A CA 1
ATOM 713 C C . ILE A 1 89 ? 7.530 3.791 -16.014 1.00 89.62 89 ILE A C 1
ATOM 715 O O . ILE A 1 89 ? 8.012 3.382 -17.065 1.00 89.62 89 ILE A O 1
ATOM 719 N N . GLY A 1 90 ? 6.521 4.665 -15.980 1.00 91.00 90 GLY A N 1
ATOM 720 C CA . GLY A 1 90 ? 5.841 5.178 -17.171 1.00 91.00 90 GLY A CA 1
ATOM 721 C C . GLY A 1 90 ? 6.765 5.973 -18.092 1.00 91.00 90 GLY A C 1
ATOM 722 O O . GLY A 1 90 ? 6.734 5.776 -19.305 1.00 91.00 90 GLY A O 1
ATOM 723 N N . GLY A 1 91 ? 7.643 6.799 -17.522 1.00 92.69 91 GLY A N 1
ATOM 724 C CA . GLY A 1 91 ? 8.655 7.529 -18.282 1.00 92.69 91 GLY A CA 1
ATOM 725 C C . GLY A 1 91 ? 9.671 6.603 -18.955 1.00 92.69 91 GLY A C 1
ATOM 726 O O . GLY A 1 91 ? 10.004 6.808 -20.114 1.00 92.69 91 GLY A O 1
ATOM 727 N N . ILE A 1 92 ? 10.132 5.547 -18.276 1.00 92.06 92 ILE A N 1
ATOM 728 C CA . ILE A 1 92 ? 11.144 4.635 -18.839 1.00 92.06 92 ILE A CA 1
ATOM 729 C C . ILE A 1 92 ? 10.547 3.673 -19.878 1.00 92.06 92 ILE A C 1
ATOM 731 O O . ILE A 1 92 ? 11.167 3.441 -20.910 1.00 92.06 92 ILE A O 1
ATOM 735 N N . LEU A 1 93 ? 9.371 3.090 -19.617 1.00 90.94 93 LEU A N 1
ATOM 736 C CA . LEU A 1 93 ? 8.771 2.081 -20.504 1.00 90.94 93 LEU A CA 1
ATOM 737 C C . LEU A 1 93 ? 8.046 2.688 -21.705 1.00 90.94 93 LEU A C 1
ATOM 739 O O . LEU A 1 93 ? 8.091 2.123 -22.794 1.00 90.94 93 LEU A O 1
ATOM 743 N N . PHE A 1 94 ? 7.335 3.794 -21.489 1.00 92.56 94 PHE A N 1
ATOM 744 C CA . PHE A 1 94 ? 6.385 4.343 -22.459 1.00 92.56 94 PHE A CA 1
ATOM 745 C C . PHE A 1 94 ? 6.738 5.768 -22.900 1.00 92.56 94 PHE A C 1
ATOM 747 O O . PHE A 1 94 ? 6.018 6.333 -23.717 1.00 92.56 94 PHE A O 1
ATOM 754 N N . ASN A 1 95 ? 7.836 6.340 -22.386 1.00 93.25 95 ASN A N 1
ATOM 755 C CA . ASN A 1 95 ? 8.270 7.713 -22.660 1.00 93.25 95 ASN A CA 1
ATOM 756 C C . ASN A 1 95 ? 7.186 8.768 -22.359 1.00 93.25 95 ASN A C 1
ATOM 758 O O . ASN A 1 95 ? 7.050 9.753 -23.081 1.00 93.25 95 ASN A O 1
ATOM 762 N N . LEU A 1 96 ? 6.400 8.528 -21.304 1.00 93.81 96 LEU A N 1
ATOM 763 C CA . LEU A 1 96 ? 5.310 9.405 -20.873 1.00 93.81 96 LEU A CA 1
ATOM 764 C C . LEU A 1 96 ? 5.823 10.609 -20.086 1.00 93.81 96 LEU A C 1
ATOM 766 O O . LEU A 1 96 ? 6.763 10.493 -19.291 1.00 93.81 96 LEU A O 1
ATOM 770 N N . GLU A 1 97 ? 5.133 11.740 -20.217 1.00 95.50 97 GLU A N 1
ATOM 771 C CA . GLU A 1 97 ? 5.342 12.873 -19.325 1.00 95.50 97 GLU A CA 1
ATOM 772 C C . GLU A 1 97 ? 4.823 12.564 -17.903 1.00 95.50 97 GLU A C 1
ATOM 774 O O . GLU A 1 97 ? 3.901 11.758 -17.718 1.00 95.50 97 GLU A O 1
ATOM 779 N N . PRO A 1 98 ? 5.367 13.209 -16.850 1.00 93.81 98 PRO A N 1
ATOM 780 C CA . PRO A 1 98 ? 4.989 12.908 -15.468 1.00 93.81 98 PRO A CA 1
ATOM 781 C C . PRO A 1 98 ? 3.488 13.033 -15.175 1.00 93.81 98 PRO A C 1
ATOM 783 O O . PRO A 1 98 ? 2.940 12.236 -14.413 1.00 93.81 98 PRO A O 1
ATOM 786 N N . TRP A 1 99 ? 2.814 14.020 -15.769 1.00 94.50 99 TRP A N 1
ATOM 787 C CA . TRP A 1 99 ? 1.382 14.226 -15.556 1.00 94.50 99 TRP A CA 1
ATOM 788 C C . TRP A 1 99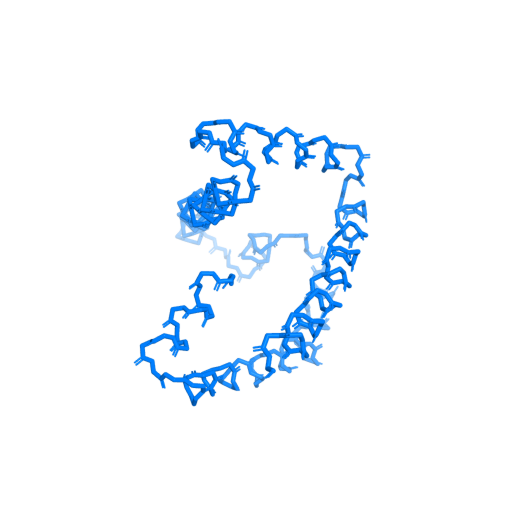 ? 0.544 13.148 -16.258 1.00 94.50 99 TRP A C 1
ATOM 790 O O . TRP A 1 99 ? -0.445 12.692 -15.686 1.00 94.50 99 TRP A O 1
ATOM 800 N N . GLU A 1 100 ? 0.969 12.682 -17.437 1.00 94.19 100 GLU A N 1
ATOM 801 C CA . GLU A 1 100 ? 0.311 11.607 -18.187 1.00 94.19 100 GLU A CA 1
ATOM 802 C C . GLU A 1 100 ? 0.386 10.289 -17.421 1.00 94.19 100 GLU A C 1
ATOM 804 O O . GLU A 1 100 ? -0.621 9.602 -17.255 1.00 94.19 100 GLU A O 1
ATOM 809 N N . ALA A 1 101 ? 1.565 9.959 -16.884 1.00 94.25 101 ALA A N 1
ATOM 810 C CA . ALA A 1 101 ? 1.767 8.745 -16.101 1.00 94.25 101 ALA A CA 1
ATOM 811 C C . ALA A 1 101 ? 0.835 8.692 -14.878 1.00 94.25 101 ALA A C 1
ATOM 813 O O . ALA A 1 101 ? 0.210 7.663 -14.612 1.00 94.25 101 ALA A O 1
ATOM 814 N N . VAL A 1 102 ? 0.697 9.808 -14.153 1.00 94.75 102 VAL A N 1
ATOM 815 C CA . VAL A 1 102 ? -0.222 9.906 -13.007 1.00 94.75 102 VAL A CA 1
ATOM 816 C C . VAL A 1 102 ? -1.679 9.871 -13.464 1.00 94.75 102 VAL A C 1
ATOM 818 O O . VAL A 1 102 ? -2.498 9.193 -12.839 1.00 94.75 102 VAL A O 1
ATOM 821 N N . PHE A 1 103 ? -2.019 10.557 -14.556 1.00 95.31 103 PHE A N 1
ATOM 822 C CA . PHE A 1 103 ? -3.376 10.582 -15.092 1.00 95.31 103 PHE A CA 1
ATOM 823 C C . PHE A 1 103 ? -3.841 9.182 -15.507 1.00 95.31 103 PHE A C 1
ATOM 825 O O . PHE A 1 103 ? -4.852 8.701 -15.001 1.00 95.31 103 PHE A O 1
ATOM 832 N N . TYR A 1 104 ? -3.073 8.469 -16.331 1.00 93.81 104 TYR A N 1
ATOM 833 C CA . TYR A 1 104 ? -3.433 7.115 -16.754 1.00 93.81 104 TYR A CA 1
ATOM 834 C C . TYR A 1 104 ? -3.489 6.135 -15.577 1.00 93.81 104 TYR A C 1
ATOM 836 O O . TYR A 1 104 ? -4.461 5.387 -15.453 1.00 93.81 104 TYR A O 1
ATOM 844 N N . ALA A 1 105 ? -2.506 6.167 -14.670 1.00 92.06 105 ALA A N 1
ATOM 845 C CA . ALA A 1 105 ? -2.496 5.289 -13.500 1.00 92.06 105 ALA A CA 1
ATOM 846 C C . ALA A 1 105 ? -3.704 5.534 -12.581 1.00 92.06 105 ALA A C 1
ATOM 848 O O . ALA A 1 105 ? -4.338 4.581 -12.119 1.00 92.06 105 ALA A O 1
ATOM 849 N N . SER A 1 106 ? -4.051 6.799 -12.333 1.00 92.44 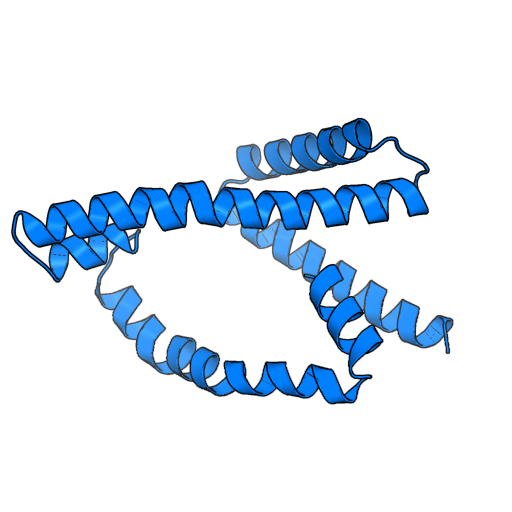106 SER A N 1
ATOM 850 C CA . SER A 1 106 ? -5.187 7.163 -11.481 1.00 92.44 106 SER A CA 1
ATOM 851 C C . SER A 1 106 ? -6.527 6.809 -12.120 1.00 92.44 106 SER A C 1
ATOM 853 O O . SER A 1 106 ? -7.361 6.208 -11.448 1.00 92.44 106 SER A O 1
ATOM 855 N N . VAL A 1 107 ? -6.720 7.087 -13.413 1.00 94.56 107 VAL A N 1
ATOM 856 C CA . VAL A 1 107 ? -7.952 6.745 -14.141 1.00 94.56 107 VAL A CA 1
ATOM 857 C C . VAL A 1 107 ? -8.198 5.241 -14.104 1.00 94.56 107 VAL A C 1
ATOM 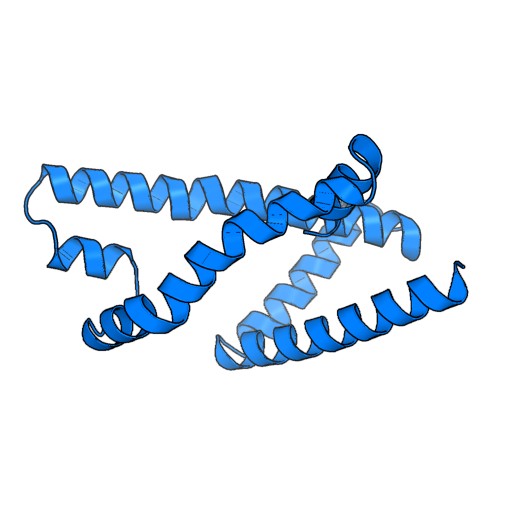859 O O . VAL A 1 107 ? -9.278 4.812 -13.701 1.00 94.56 107 VAL A O 1
ATOM 862 N N . VAL A 1 108 ? -7.193 4.429 -14.444 1.00 90.94 108 VAL A N 1
ATOM 863 C CA . VAL A 1 108 ? -7.316 2.965 -14.393 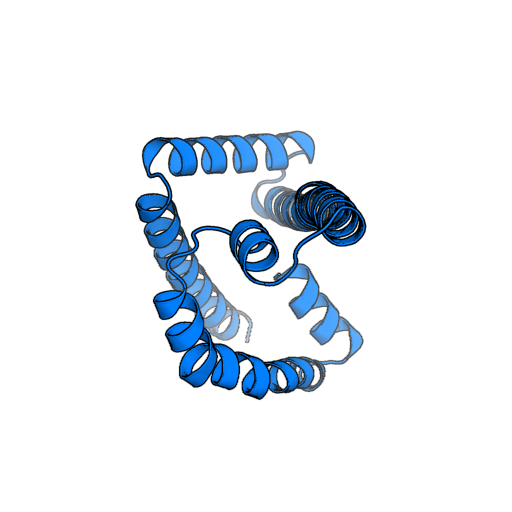1.00 90.94 108 VAL A CA 1
ATOM 864 C C . VAL A 1 108 ? -7.649 2.504 -12.973 1.00 90.94 108 VAL A C 1
ATOM 866 O O . VAL A 1 108 ? -8.583 1.722 -12.792 1.00 90.94 108 VAL A O 1
ATOM 869 N N . THR A 1 109 ? -6.947 3.039 -11.969 1.00 89.75 109 THR A N 1
ATOM 870 C CA . THR A 1 109 ? -7.143 2.670 -10.558 1.00 89.75 109 THR A CA 1
ATOM 871 C C . THR A 1 109 ? -8.543 2.994 -10.054 1.00 89.75 109 THR A C 1
ATOM 873 O O . THR A 1 109 ? -9.196 2.151 -9.436 1.00 89.75 109 THR A O 1
ATOM 876 N N . VAL A 1 110 ? -9.042 4.194 -10.349 1.00 91.19 110 VAL A N 1
ATOM 877 C CA . VAL A 1 110 ? -10.382 4.640 -9.950 1.00 91.19 110 VAL A CA 1
ATOM 878 C C . VAL A 1 110 ? -11.460 3.821 -10.653 1.00 91.19 110 VAL A C 1
ATOM 880 O O . VAL A 1 110 ? -12.433 3.425 -10.009 1.00 91.19 110 VAL A O 1
ATOM 883 N N . LEU A 1 111 ? -11.287 3.515 -11.941 1.00 90.38 111 LEU A N 1
ATOM 884 C CA . LEU A 1 111 ? -12.258 2.733 -12.704 1.00 90.38 111 LEU A CA 1
ATOM 885 C C . LEU A 1 111 ? -12.444 1.333 -12.111 1.00 90.38 111 LEU A C 1
ATOM 887 O O . LEU A 1 111 ? -13.566 0.974 -11.760 1.00 90.38 111 LEU A O 1
ATOM 891 N N . TYR A 1 112 ? -11.373 0.553 -11.926 1.00 85.88 112 TYR A N 1
ATOM 892 C CA . TYR A 1 112 ? -11.546 -0.801 -11.385 1.00 85.88 112 TYR A CA 1
ATOM 893 C C . TYR A 1 112 ? -11.963 -0.793 -9.906 1.00 85.88 112 TYR A C 1
ATOM 895 O O . TYR A 1 112 ? -12.741 -1.653 -9.488 1.00 85.88 112 TYR A O 1
ATOM 903 N N . SER A 1 113 ? -11.506 0.189 -9.117 1.00 87.62 113 SER A N 1
ATOM 904 C CA . SER A 1 113 ? -11.855 0.278 -7.691 1.00 87.62 113 SER A CA 1
ATOM 905 C C . SER A 1 113 ? -13.321 0.656 -7.475 1.00 87.62 113 SER A C 1
ATOM 907 O O . SER A 1 113 ? -13.976 0.109 -6.587 1.00 87.62 113 SER A O 1
ATOM 909 N N . SER A 1 114 ? -13.858 1.563 -8.299 1.00 90.19 114 SER A N 1
ATOM 910 C CA . SER A 1 114 ? -15.262 1.987 -8.220 1.00 90.19 114 SER A CA 1
ATOM 911 C C . SER A 1 114 ? -16.232 0.904 -8.696 1.00 90.19 114 SER A C 1
ATOM 913 O O . SER A 1 114 ? -17.281 0.724 -8.083 1.00 90.19 114 SER A O 1
ATOM 915 N N . LEU A 1 115 ? -15.871 0.145 -9.736 1.00 88.06 115 LEU A N 1
ATOM 916 C CA . LEU A 1 115 ? -16.708 -0.933 -10.273 1.00 88.06 115 LEU A CA 1
ATOM 917 C C . LEU A 1 115 ? -16.708 -2.189 -9.388 1.00 88.06 115 LEU A C 1
ATOM 919 O O . LEU A 1 115 ? -17.731 -2.857 -9.255 1.00 88.06 115 LEU A O 1
ATOM 923 N N . GLY A 1 116 ? -15.561 -2.534 -8.798 1.00 81.81 116 GLY A N 1
ATOM 924 C CA . GLY A 1 116 ? -15.373 -3.801 -8.090 1.00 81.81 116 GLY A CA 1
ATOM 925 C C . GLY A 1 116 ? -15.631 -3.761 -6.580 1.00 81.81 116 GLY A C 1
ATOM 926 O O . GLY A 1 116 ? -15.781 -4.817 -5.953 1.00 81.81 116 GLY A O 1
ATOM 927 N N . GLY A 1 117 ? -15.645 -2.571 -5.972 1.00 86.38 117 GLY A N 1
ATOM 928 C CA . GLY A 1 117 ? -15.619 -2.421 -4.515 1.00 86.38 117 GLY A CA 1
ATOM 929 C C . GLY A 1 117 ? -14.445 -3.180 -3.872 1.00 86.38 117 GLY A C 1
ATOM 930 O O . GLY A 1 117 ? -13.479 -3.552 -4.537 1.00 86.38 117 GLY A O 1
ATOM 931 N N . LEU A 1 118 ? -14.529 -3.476 -2.570 1.00 85.00 118 LEU A N 1
ATOM 932 C CA . LEU A 1 118 ? -13.434 -4.150 -1.852 1.00 85.00 118 LEU A CA 1
ATOM 933 C C . LEU A 1 118 ? -13.100 -5.539 -2.428 1.00 85.00 118 LEU A C 1
ATOM 935 O O . LEU A 1 118 ? -11.933 -5.908 -2.516 1.00 85.00 118 LEU A O 1
ATOM 939 N N . ARG A 1 119 ? -14.112 -6.316 -2.839 1.00 86.25 119 ARG A N 1
ATOM 940 C CA . ARG A 1 119 ? -13.896 -7.666 -3.391 1.00 86.25 119 ARG A CA 1
ATOM 941 C C . ARG A 1 119 ? -13.190 -7.628 -4.743 1.00 86.25 119 ARG A C 1
ATOM 943 O O . ARG A 1 119 ? -12.309 -8.449 -4.977 1.00 86.25 119 ARG A O 1
ATOM 950 N N . GLY A 1 120 ? -13.564 -6.685 -5.608 1.00 86.50 120 GLY A N 1
ATOM 951 C CA . GLY A 1 120 ? -12.910 -6.502 -6.897 1.00 86.50 120 GLY A CA 1
ATOM 952 C C . GLY A 1 120 ? -11.457 -6.073 -6.736 1.00 86.50 120 GLY A C 1
ATOM 953 O O . GLY A 1 120 ? -10.596 -6.675 -7.365 1.00 86.50 120 GLY A O 1
ATOM 954 N N . VAL A 1 121 ? -11.179 -5.133 -5.824 1.00 88.50 121 VAL A N 1
ATOM 955 C CA . VAL A 1 121 ? -9.805 -4.697 -5.516 1.00 88.50 121 VAL A CA 1
ATOM 956 C C . VAL A 1 121 ? -8.944 -5.863 -5.023 1.00 88.50 121 VAL A C 1
ATOM 958 O O . VAL A 1 121 ? -7.846 -6.073 -5.523 1.00 88.50 121 VAL A O 1
ATOM 961 N N . ILE A 1 122 ? -9.458 -6.698 -4.112 1.00 89.88 122 ILE A N 1
ATOM 962 C CA . ILE A 1 122 ? -8.716 -7.877 -3.629 1.00 89.88 122 ILE A CA 1
ATOM 963 C C . ILE A 1 122 ? -8.366 -8.829 -4.782 1.00 89.88 122 ILE A C 1
ATOM 965 O O . ILE A 1 122 ? -7.264 -9.378 -4.826 1.00 89.88 122 ILE A O 1
ATOM 969 N N . PHE A 1 123 ? -9.288 -9.034 -5.724 1.00 89.81 123 PHE A N 1
ATOM 970 C CA . PHE A 1 123 ? -9.035 -9.904 -6.868 1.00 89.81 123 PHE A CA 1
ATOM 971 C C . PHE A 1 123 ? -8.023 -9.295 -7.846 1.00 89.81 123 PHE A C 1
ATOM 973 O O . PHE A 1 123 ? -7.124 -9.998 -8.310 1.00 89.81 123 PHE A O 1
ATOM 980 N N . THR A 1 124 ? -8.123 -7.993 -8.134 1.00 89.56 124 THR A N 1
ATOM 981 C CA . THR A 1 124 ? -7.146 -7.308 -8.988 1.00 89.56 124 THR A CA 1
ATOM 982 C C . THR A 1 124 ? -5.753 -7.322 -8.375 1.00 89.56 124 THR A C 1
ATOM 984 O O . THR A 1 124 ? -4.791 -7.587 -9.091 1.00 89.56 124 THR A O 1
ATOM 987 N N . ASP A 1 125 ? -5.637 -7.135 -7.061 1.00 90.38 125 ASP A N 1
ATOM 988 C CA . ASP A 1 125 ? -4.358 -7.183 -6.348 1.00 90.38 125 ASP A CA 1
ATOM 989 C C . ASP A 1 125 ? -3.735 -8.580 -6.415 1.00 90.38 125 ASP A C 1
ATOM 991 O O . ASP A 1 125 ? -2.532 -8.722 -6.632 1.00 90.38 125 ASP A O 1
ATOM 995 N N . PHE A 1 126 ? -4.551 -9.632 -6.295 1.00 92.75 126 PHE A N 1
ATOM 996 C CA . PHE A 1 126 ? -4.081 -11.008 -6.435 1.00 92.75 126 PHE A CA 1
ATOM 997 C C . PHE A 1 126 ? -3.519 -11.285 -7.837 1.00 92.75 126 PHE A C 1
ATOM 999 O O . PHE A 1 126 ? -2.452 -11.888 -7.976 1.00 92.75 126 PHE A O 1
ATOM 1006 N N . LEU A 1 127 ? -4.190 -10.796 -8.884 1.00 92.25 127 LEU A N 1
ATOM 1007 C CA . LEU A 1 127 ? -3.689 -10.897 -10.256 1.00 92.25 127 LEU A CA 1
ATOM 1008 C C . LEU A 1 127 ? -2.397 -10.095 -10.456 1.00 92.25 127 LEU A C 1
ATOM 1010 O O . LEU A 1 127 ? -1.433 -10.622 -11.010 1.00 92.25 127 LEU A O 1
ATOM 1014 N N . GLN A 1 128 ? -2.347 -8.849 -9.976 1.00 90.88 128 GLN A N 1
ATOM 1015 C CA . GLN A 1 128 ? -1.149 -8.005 -10.041 1.00 90.88 128 GLN A CA 1
ATOM 1016 C C . GLN A 1 128 ? 0.033 -8.653 -9.317 1.00 90.88 128 GLN A C 1
ATOM 1018 O O . GLN A 1 128 ? 1.157 -8.603 -9.813 1.00 90.88 128 GLN A O 1
ATOM 1023 N N . PHE A 1 129 ? -0.217 -9.310 -8.183 1.00 92.44 129 PHE A N 1
ATOM 1024 C CA . PHE A 1 129 ? 0.794 -10.059 -7.450 1.00 92.44 129 PHE A CA 1
ATOM 1025 C C . PHE A 1 129 ? 1.362 -11.216 -8.279 1.00 92.44 129 PHE A C 1
ATOM 1027 O O . PHE A 1 129 ? 2.581 -11.341 -8.382 1.00 92.44 129 PHE A O 1
ATOM 1034 N N . ILE A 1 130 ? 0.514 -12.028 -8.919 1.00 95.25 130 ILE A N 1
ATOM 1035 C CA . ILE A 1 130 ? 0.974 -13.129 -9.783 1.00 95.25 130 ILE A CA 1
ATOM 1036 C C . ILE A 1 130 ? 1.815 -12.589 -10.942 1.00 95.25 130 ILE A C 1
ATOM 1038 O O . ILE A 1 130 ? 2.913 -13.088 -11.186 1.00 95.25 130 ILE A O 1
ATOM 1042 N N . VAL A 1 131 ? 1.334 -11.549 -11.626 1.00 93.75 131 VAL A N 1
ATOM 1043 C CA . VAL A 1 131 ? 2.057 -10.922 -12.741 1.00 93.75 131 VAL A CA 1
ATOM 1044 C C . VAL A 1 131 ? 3.406 -10.371 -12.275 1.00 93.75 131 VAL A C 1
ATOM 1046 O O . VAL A 1 131 ? 4.418 -10.600 -12.935 1.00 93.75 131 VAL A O 1
ATOM 1049 N N . ALA A 1 132 ? 3.455 -9.708 -11.117 1.00 90.50 132 ALA A N 1
ATOM 1050 C CA . ALA A 1 132 ? 4.695 -9.196 -10.542 1.00 90.50 132 ALA A CA 1
ATOM 1051 C C . ALA A 1 132 ? 5.674 -10.322 -10.165 1.00 90.50 132 ALA A C 1
ATOM 1053 O O . ALA A 1 132 ? 6.876 -10.204 -10.409 1.00 90.50 132 ALA A O 1
ATOM 1054 N N . MET A 1 133 ? 5.182 -11.434 -9.615 1.00 93.94 133 MET A N 1
ATOM 1055 C CA . MET A 1 133 ? 6.011 -12.594 -9.274 1.00 93.94 133 MET A CA 1
ATOM 1056 C C . MET A 1 133 ? 6.587 -13.265 -10.522 1.00 93.94 133 MET A C 1
ATOM 1058 O O . MET A 1 133 ? 7.795 -13.472 -10.598 1.00 93.94 133 MET A O 1
ATOM 1062 N N . VAL A 1 134 ? 5.760 -13.541 -11.532 1.00 94.75 134 VAL A N 1
ATOM 1063 C CA . VAL A 1 134 ? 6.229 -14.113 -12.804 1.00 94.75 134 VAL A CA 1
ATOM 1064 C C . VAL A 1 134 ? 7.220 -13.169 -13.484 1.00 94.75 134 VAL A C 1
ATOM 1066 O O . VAL A 1 134 ? 8.297 -13.602 -13.884 1.00 94.75 134 VAL A O 1
ATOM 1069 N N . GLY A 1 135 ? 6.899 -11.875 -13.557 1.00 90.38 135 GLY A N 1
ATOM 1070 C CA . GLY A 1 135 ? 7.762 -10.863 -14.163 1.00 90.38 135 GLY A CA 1
ATOM 1071 C C . GLY A 1 135 ? 9.115 -10.732 -13.463 1.00 90.38 135 GLY A C 1
ATOM 1072 O O . GLY A 1 135 ? 10.140 -10.648 -14.132 1.00 90.38 135 GLY A O 1
ATOM 1073 N N . SER A 1 136 ? 9.143 -10.766 -12.129 1.00 88.94 136 SER A N 1
ATOM 1074 C CA . SER A 1 136 ? 10.394 -10.682 -11.360 1.00 88.94 136 SER A CA 1
ATOM 1075 C C . SER A 1 136 ? 11.269 -11.930 -11.498 1.00 88.94 136 SER A C 1
ATOM 1077 O O . SER A 1 136 ? 12.476 -11.791 -11.685 1.00 88.94 136 SER A O 1
ATOM 1079 N N . VAL A 1 137 ? 10.687 -13.135 -11.478 1.00 92.25 137 VAL A N 1
ATOM 1080 C CA . VAL A 1 137 ? 11.427 -14.391 -11.707 1.00 92.25 137 VAL A CA 1
ATOM 1081 C C . VAL A 1 137 ? 11.965 -14.453 -13.135 1.00 92.25 137 VAL A C 1
ATOM 1083 O O . VAL A 1 137 ? 13.132 -14.781 -13.338 1.00 92.25 137 VAL A O 1
ATOM 1086 N N . TRP A 1 138 ? 11.142 -14.094 -14.122 1.00 93.00 138 TRP A N 1
ATOM 1087 C CA . TRP A 1 138 ? 11.553 -14.054 -15.524 1.00 93.00 138 TRP A CA 1
ATOM 1088 C C . TRP A 1 138 ? 12.688 -13.055 -15.756 1.00 93.00 138 TRP A C 1
ATOM 1090 O O . TRP A 1 138 ? 13.693 -13.394 -16.375 1.00 93.00 138 TRP A O 1
ATOM 1100 N N . ALA A 1 139 ? 12.554 -11.835 -15.226 1.00 87.38 139 ALA A N 1
ATOM 1101 C CA . ALA A 1 139 ? 13.590 -10.815 -15.323 1.00 87.38 139 ALA A CA 1
ATOM 1102 C C . ALA A 1 139 ? 14.896 -11.279 -14.667 1.00 87.38 139 ALA A C 1
ATOM 1104 O O . ALA A 1 139 ? 15.958 -11.083 -15.245 1.00 87.38 139 ALA A O 1
ATOM 1105 N N . ALA A 1 140 ? 14.830 -11.940 -13.507 1.00 87.75 140 ALA A N 1
ATOM 1106 C CA . ALA A 1 140 ? 16.013 -12.496 -12.860 1.00 87.75 140 ALA A CA 1
ATOM 1107 C C . ALA A 1 140 ? 16.695 -13.577 -13.713 1.00 87.75 140 ALA A C 1
ATOM 1109 O O . ALA A 1 140 ? 17.916 -13.603 -13.766 1.00 87.75 140 ALA A O 1
ATOM 1110 N N . TYR A 1 141 ? 15.937 -14.437 -14.398 1.00 90.69 141 TYR A N 1
ATOM 1111 C CA . TYR A 1 141 ? 16.513 -15.466 -15.267 1.00 90.69 141 TYR A CA 1
ATOM 1112 C C . TYR A 1 141 ? 17.133 -14.897 -16.548 1.00 90.69 141 TYR A C 1
ATOM 1114 O O . TYR A 1 141 ? 18.173 -15.375 -16.970 1.00 90.69 141 TYR A O 1
ATOM 1122 N N . TYR A 1 142 ? 16.494 -13.907 -17.175 1.00 87.69 142 TYR A N 1
ATOM 1123 C CA . TYR A 1 142 ? 16.935 -13.361 -18.464 1.00 87.69 142 TYR A CA 1
ATOM 1124 C C . TYR A 1 142 ? 18.068 -12.327 -18.345 1.00 87.69 142 TYR A C 1
ATOM 1126 O O . TYR A 1 142 ? 18.821 -12.128 -19.293 1.00 87.69 142 TYR A O 1
ATOM 1134 N N . ILE A 1 143 ? 18.139 -11.604 -17.221 1.00 74.62 143 ILE A N 1
ATOM 1135 C CA . ILE A 1 143 ? 19.150 -10.556 -16.983 1.00 74.62 143 ILE A CA 1
ATOM 1136 C C . ILE A 1 143 ? 20.468 -11.147 -16.439 1.00 74.62 143 ILE A C 1
ATOM 1138 O O . ILE A 1 143 ? 21.500 -10.480 -16.518 1.00 74.62 143 ILE A O 1
ATOM 1142 N N . ILE A 1 144 ? 20.439 -12.372 -15.899 1.00 50.72 144 ILE A N 1
ATOM 1143 C CA . ILE A 1 144 ? 21.632 -13.180 -15.583 1.00 50.72 144 ILE A CA 1
ATOM 1144 C C . ILE A 1 144 ? 22.109 -13.879 -16.858 1.00 50.72 144 ILE A C 1
ATOM 1146 O O . ILE A 1 144 ? 23.342 -13.903 -17.069 1.00 50.72 144 ILE A O 1
#